Protein AF-A0A2V7KCP7-F1 (afdb_monomer_lite)

pLDDT: mean 96.6, std 1.78, range [89.94, 98.56]

Structure (mmCIF, N/CA/C/O backbone):
data_AF-A0A2V7KCP7-F1
#
_entry.id   AF-A0A2V7KCP7-F1
#
loop_
_atom_site.group_PDB
_atom_site.id
_atom_site.type_symbol
_atom_site.label_atom_id
_atom_site.label_alt_id
_atom_site.label_comp_id
_atom_site.label_asym_id
_atom_site.label_entity_id
_atom_site.label_seq_id
_atom_site.pdbx_PDB_ins_code
_atom_site.Cartn_x
_atom_site.Cartn_y
_atom_site.Cartn_z
_atom_site.occupancy
_atom_site.B_iso_or_equiv
_atom_site.auth_seq_id
_atom_site.auth_comp_id
_atom_site.auth_asym_id
_atom_site.auth_atom_id
_atom_site.pdbx_PDB_model_num
ATOM 1 N N . VAL A 1 1 ? 4.894 -1.420 -0.597 1.00 94.31 1 VAL A N 1
ATOM 2 C CA . VAL A 1 1 ? 5.176 -0.592 -1.799 1.00 94.31 1 VAL A CA 1
ATOM 3 C C . VAL A 1 1 ? 6.628 -0.679 -2.243 1.00 94.31 1 VAL A C 1
ATOM 5 O O . VAL A 1 1 ? 6.825 -1.144 -3.350 1.00 94.31 1 VAL A O 1
ATOM 8 N N . ARG A 1 2 ? 7.629 -0.294 -1.426 1.00 96.62 2 ARG A N 1
ATOM 9 C CA . ARG A 1 2 ? 9.059 -0.333 -1.817 1.00 96.62 2 ARG A CA 1
ATOM 10 C C . ARG A 1 2 ? 9.464 -1.640 -2.510 1.00 96.62 2 ARG A C 1
ATOM 12 O O . ARG A 1 2 ? 9.907 -1.593 -3.641 1.00 96.62 2 ARG A O 1
ATOM 19 N N . ALA A 1 3 ? 9.193 -2.780 -1.873 1.00 97.12 3 ALA A N 1
ATOM 20 C CA . ALA A 1 3 ? 9.524 -4.088 -2.439 1.00 97.12 3 ALA A CA 1
ATOM 21 C C . ALA A 1 3 ? 8.891 -4.325 -3.824 1.00 97.12 3 ALA A C 1
ATOM 23 O O . ALA A 1 3 ? 9.544 -4.840 -4.712 1.00 97.12 3 ALA A O 1
ATOM 24 N N . ALA A 1 4 ? 7.651 -3.880 -4.051 1.00 96.94 4 ALA A N 1
ATOM 25 C CA . ALA A 1 4 ? 7.020 -4.000 -5.365 1.00 96.94 4 ALA A CA 1
ATOM 26 C C . ALA A 1 4 ? 7.686 -3.102 -6.425 1.00 96.94 4 ALA A C 1
ATOM 28 O O . ALA A 1 4 ? 7.718 -3.468 -7.593 1.00 96.94 4 ALA A O 1
ATOM 29 N N . LEU A 1 5 ? 8.217 -1.934 -6.038 1.00 96.00 5 LEU A N 1
ATOM 30 C CA . LEU A 1 5 ? 9.003 -1.091 -6.947 1.00 96.00 5 LEU A CA 1
ATOM 31 C C . LEU A 1 5 ? 10.337 -1.754 -7.308 1.00 96.00 5 LEU A C 1
ATOM 33 O O . LEU A 1 5 ? 10.734 -1.674 -8.467 1.00 96.00 5 LEU A O 1
ATOM 37 N N . ASP A 1 6 ? 10.981 -2.410 -6.338 1.00 95.69 6 ASP A N 1
ATOM 38 C CA . ASP A 1 6 ? 12.223 -3.162 -6.550 1.00 95.69 6 ASP A CA 1
ATOM 39 C C . ASP A 1 6 ? 11.978 -4.309 -7.555 1.00 95.69 6 ASP A C 1
ATOM 41 O O . ASP A 1 6 ? 12.626 -4.360 -8.598 1.00 95.69 6 ASP A O 1
ATOM 45 N N . GLU A 1 7 ? 10.940 -5.126 -7.339 1.00 97.44 7 GLU A N 1
ATOM 46 C CA . GLU A 1 7 ? 10.555 -6.211 -8.261 1.00 97.44 7 GLU A CA 1
ATOM 47 C C . GLU A 1 7 ? 10.207 -5.704 -9.674 1.00 97.44 7 GLU A C 1
ATOM 49 O O . GLU A 1 7 ? 10.591 -6.304 -10.679 1.00 97.44 7 GLU A O 1
ATOM 54 N N . LEU A 1 8 ? 9.505 -4.568 -9.793 1.00 96.62 8 LEU A N 1
ATOM 55 C CA . LEU A 1 8 ? 9.214 -3.963 -11.101 1.00 96.62 8 LEU A CA 1
ATOM 56 C C . LEU A 1 8 ? 10.484 -3.495 -11.827 1.00 96.62 8 LEU A C 1
ATOM 58 O O . LEU A 1 8 ? 10.527 -3.538 -13.059 1.00 96.62 8 LEU A O 1
ATOM 62 N N . ALA A 1 9 ? 11.494 -3.029 -11.087 1.00 93.44 9 ALA A N 1
ATOM 63 C CA . ALA A 1 9 ? 12.769 -2.586 -11.643 1.00 93.44 9 ALA A CA 1
ATOM 64 C C . ALA A 1 9 ? 13.655 -3.758 -12.096 1.00 93.44 9 ALA A C 1
ATOM 66 O O . ALA A 1 9 ? 14.426 -3.596 -13.050 1.00 93.44 9 ALA A O 1
ATOM 67 N N . ASP A 1 10 ? 13.520 -4.914 -11.443 1.00 96.94 10 ASP A N 1
ATOM 68 C CA . ASP A 1 10 ? 14.156 -6.172 -11.840 1.00 96.94 10 ASP A CA 1
ATOM 69 C C . ASP A 1 10 ? 13.465 -6.783 -13.065 1.00 96.94 10 ASP A C 1
ATOM 71 O O . ASP A 1 10 ? 14.129 -7.259 -13.987 1.00 96.94 10 ASP A O 1
ATOM 75 N N . PHE A 1 11 ? 12.132 -6.693 -13.134 1.00 96.75 11 PHE A N 1
ATOM 76 C CA . PHE A 1 11 ? 11.358 -7.140 -14.294 1.00 96.75 11 PHE A CA 1
ATOM 77 C C . PHE A 1 11 ? 11.604 -6.278 -15.545 1.00 96.75 11 PHE A C 1
ATOM 79 O O . PHE A 1 11 ? 11.542 -6.774 -16.672 1.00 96.75 11 PHE A O 1
ATOM 86 N N . GLY A 1 12 ? 11.886 -4.980 -15.383 1.00 96.38 12 GLY A N 1
ATOM 87 C CA . GLY A 1 12 ? 12.173 -4.104 -16.514 1.00 96.38 12 GLY A CA 1
ATOM 88 C C . GLY A 1 12 ? 12.391 -2.631 -16.168 1.00 96.38 12 GLY A C 1
ATOM 89 O O . GLY A 1 12 ? 12.688 -2.233 -15.047 1.00 96.38 12 GLY A O 1
ATOM 90 N N . ARG A 1 13 ? 12.277 -1.773 -17.187 1.00 96.81 13 ARG A N 1
ATOM 91 C CA . ARG A 1 13 ? 12.481 -0.316 -17.083 1.00 96.81 13 ARG A CA 1
ATOM 92 C C . ARG A 1 13 ? 11.206 0.415 -17.514 1.00 96.81 13 ARG A C 1
ATOM 94 O O . ARG A 1 13 ? 11.159 0.953 -18.623 1.00 96.81 13 ARG A O 1
ATOM 101 N N . PRO A 1 14 ? 10.140 0.402 -16.695 1.00 97.00 14 PRO A N 1
ATOM 102 C CA . PRO A 1 14 ? 8.922 1.126 -17.027 1.00 97.00 14 PRO A CA 1
ATOM 103 C C . PRO A 1 14 ? 9.217 2.623 -17.170 1.00 97.00 14 PRO A C 1
ATOM 105 O O . PRO A 1 14 ? 9.967 3.204 -16.390 1.00 97.00 14 PRO A O 1
ATOM 108 N N . LYS A 1 15 ? 8.585 3.275 -18.152 1.00 97.75 15 LYS A N 1
ATOM 109 C CA . LYS A 1 15 ? 8.716 4.730 -18.358 1.00 97.75 15 LYS A CA 1
ATOM 110 C C . LYS A 1 15 ? 8.181 5.537 -17.166 1.00 97.75 15 LYS A C 1
ATOM 112 O O . LYS A 1 15 ? 8.620 6.660 -16.938 1.00 97.75 15 LYS A O 1
ATOM 117 N N . ARG A 1 16 ? 7.201 4.985 -16.443 1.00 96.75 16 ARG A N 1
ATOM 118 C CA . ARG A 1 16 ? 6.595 5.556 -15.235 1.00 96.75 16 ARG A CA 1
ATOM 119 C C . ARG A 1 16 ? 5.929 4.445 -14.427 1.00 96.75 16 ARG A C 1
ATOM 121 O O . ARG A 1 16 ? 5.332 3.550 -15.019 1.00 96.75 16 ARG A O 1
ATOM 128 N N . ILE A 1 17 ? 5.975 4.554 -13.104 1.00 96.69 17 ILE A N 1
ATOM 129 C CA . ILE A 1 17 ? 5.166 3.758 -12.175 1.00 96.69 17 ILE A CA 1
ATOM 130 C C . ILE A 1 17 ? 4.240 4.731 -11.447 1.00 96.69 17 ILE A C 1
ATOM 132 O O . ILE A 1 17 ? 4.688 5.814 -11.072 1.00 96.69 17 ILE A O 1
ATOM 136 N N . SER A 1 18 ? 2.969 4.365 -11.277 1.00 97.44 18 SER A N 1
ATOM 137 C CA . SER A 1 18 ? 2.026 5.133 -10.464 1.00 97.44 18 SER A CA 1
ATOM 138 C C . SER A 1 18 ? 1.421 4.262 -9.372 1.00 97.44 18 SER A C 1
ATOM 140 O O . SER A 1 18 ? 1.064 3.112 -9.625 1.00 97.44 18 SER A O 1
ATOM 142 N N . LEU A 1 19 ? 1.303 4.812 -8.167 1.00 98.12 19 LEU A N 1
ATOM 143 C CA . LEU A 1 19 ? 0.716 4.148 -7.010 1.00 98.12 19 LEU A CA 1
ATOM 144 C C . LEU A 1 19 ? -0.708 4.661 -6.778 1.00 98.12 19 LEU A C 1
ATOM 146 O O . LEU A 1 19 ? -0.908 5.834 -6.465 1.00 98.12 19 LEU A O 1
ATOM 150 N N . CYS A 1 20 ? -1.684 3.760 -6.880 1.00 98.31 20 CYS A N 1
ATOM 151 C CA . CYS A 1 20 ? -3.074 4.014 -6.508 1.00 98.31 20 CYS A CA 1
ATOM 152 C C . CYS A 1 20 ? -3.399 3.249 -5.227 1.00 98.31 20 CYS A C 1
ATOM 154 O O . CYS A 1 20 ? -3.100 2.058 -5.133 1.00 98.31 20 CYS A O 1
ATOM 156 N N . VAL A 1 21 ? -4.015 3.917 -4.256 1.00 98.06 21 VAL A N 1
ATOM 157 C CA . VAL A 1 21 ? -4.457 3.294 -3.002 1.00 98.06 21 VAL A CA 1
ATOM 158 C C . VAL A 1 21 ? -5.901 3.672 -2.701 1.00 98.06 21 VAL A C 1
ATOM 160 O O . VAL A 1 21 ? -6.313 4.808 -2.943 1.00 98.06 21 VAL A O 1
ATOM 163 N N . LEU A 1 22 ? -6.667 2.742 -2.128 1.00 98.12 22 LEU A N 1
ATOM 164 C CA . LEU A 1 22 ? -8.016 3.052 -1.653 1.00 98.12 22 LEU A CA 1
ATOM 165 C C . LEU A 1 22 ? -7.964 3.951 -0.412 1.0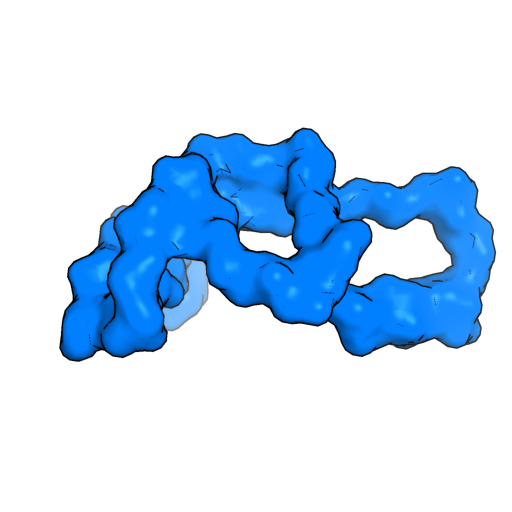0 98.12 22 LEU A C 1
ATOM 167 O O . LEU A 1 22 ? -8.682 4.946 -0.340 1.00 98.12 22 LEU A O 1
ATOM 171 N N . VAL A 1 23 ? -7.074 3.635 0.534 1.00 98.00 23 VAL A N 1
ATOM 172 C CA . VAL A 1 23 ? -6.907 4.384 1.783 1.00 98.00 23 VAL A CA 1
ATOM 173 C C . VAL A 1 23 ? -5.446 4.768 1.998 1.00 98.00 23 VAL A C 1
ATOM 175 O O . VAL A 1 23 ? -4.555 3.926 1.902 1.00 98.00 23 VAL A O 1
ATOM 178 N N . ASP A 1 24 ? -5.203 6.034 2.333 1.00 97.69 24 ASP A N 1
ATOM 179 C CA . ASP A 1 24 ? -3.924 6.515 2.862 1.00 97.69 24 ASP A CA 1
ATOM 180 C C . ASP A 1 24 ? -4.052 6.796 4.366 1.00 97.69 24 ASP A C 1
ATOM 182 O O . ASP A 1 24 ? -4.706 7.763 4.763 1.00 97.69 24 ASP A O 1
ATOM 186 N N . ARG A 1 25 ? -3.424 5.953 5.197 1.00 96.75 25 ARG A N 1
ATOM 187 C CA . ARG A 1 25 ? -3.411 6.084 6.668 1.00 96.75 25 ARG A CA 1
ATOM 188 C C . ARG A 1 25 ? -2.296 6.987 7.219 1.00 96.75 25 ARG A C 1
ATOM 190 O O . ARG A 1 25 ? -2.207 7.196 8.426 1.00 96.75 25 ARG A O 1
ATOM 197 N N . GLY A 1 26 ? -1.404 7.493 6.364 1.00 94.00 26 GLY A N 1
ATOM 198 C CA . GLY A 1 26 ? -0.190 8.183 6.806 1.00 94.00 26 GLY A CA 1
ATOM 199 C C . GLY A 1 26 ? 0.836 7.242 7.459 1.00 94.00 26 GLY A C 1
ATOM 200 O O . GLY A 1 26 ? 0.949 6.080 7.077 1.00 94.00 26 GLY A O 1
ATOM 201 N N . GLY A 1 27 ? 1.631 7.760 8.407 1.00 93.38 27 GLY A N 1
ATOM 202 C CA . GLY A 1 27 ? 2.643 6.969 9.133 1.00 93.38 27 GLY A CA 1
ATOM 203 C C . GLY A 1 27 ? 3.796 6.462 8.257 1.00 93.38 27 GLY A C 1
ATOM 204 O O . GLY A 1 27 ? 4.267 5.346 8.434 1.00 93.38 27 GLY A O 1
ATOM 205 N N . ARG A 1 28 ? 4.211 7.248 7.258 1.00 93.88 28 ARG A N 1
ATOM 206 C CA . ARG A 1 28 ? 5.228 6.845 6.276 1.00 93.88 28 ARG A CA 1
ATOM 207 C C . ARG A 1 28 ? 6.615 6.767 6.919 1.00 93.88 28 ARG A C 1
ATOM 209 O O . ARG A 1 28 ? 7.070 7.739 7.509 1.00 93.88 28 ARG A O 1
ATOM 216 N N . GLU A 1 29 ? 7.309 5.656 6.701 1.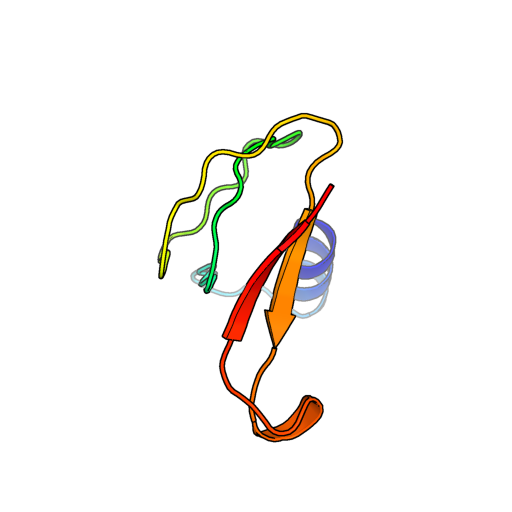00 96.25 29 GLU A N 1
ATOM 217 C CA . GLU A 1 29 ? 8.710 5.455 7.121 1.00 96.25 29 GLU A CA 1
ATOM 218 C C . GLU A 1 29 ? 9.714 5.659 5.973 1.00 96.25 29 GLU A C 1
ATOM 220 O O . GLU A 1 29 ? 10.924 5.685 6.172 1.00 96.25 29 GLU A O 1
ATOM 225 N N . LEU A 1 30 ? 9.206 5.815 4.750 1.00 96.94 30 LEU A N 1
ATOM 226 C CA . LEU A 1 30 ? 9.975 6.065 3.534 1.00 96.94 30 LEU A CA 1
ATOM 227 C C . LEU A 1 30 ? 9.347 7.233 2.765 1.00 96.94 30 LEU A C 1
ATOM 229 O O . LEU A 1 30 ? 8.136 7.449 2.885 1.00 96.94 30 LEU A O 1
ATOM 233 N N . PRO A 1 31 ? 10.114 7.949 1.921 1.00 96.12 31 PRO A N 1
ATOM 234 C CA . PRO A 1 31 ? 9.612 9.048 1.094 1.00 96.12 31 PRO A CA 1
ATOM 235 C C . PRO A 1 31 ? 8.804 8.529 -0.113 1.00 96.12 31 PRO A C 1
ATOM 237 O O . PRO A 1 31 ? 9.117 8.808 -1.265 1.00 96.12 31 PRO A O 1
ATOM 240 N N . ILE A 1 32 ? 7.774 7.724 0.149 1.00 96.12 32 ILE A N 1
ATOM 241 C CA . ILE A 1 32 ? 6.883 7.131 -0.849 1.00 96.12 32 ILE A CA 1
ATOM 242 C C . ILE A 1 32 ? 5.478 7.655 -0.591 1.00 96.12 32 ILE A C 1
ATOM 244 O O . ILE A 1 32 ? 4.950 7.459 0.503 1.00 96.12 32 ILE A O 1
ATOM 248 N N . GLN A 1 33 ? 4.852 8.248 -1.604 1.00 96.06 33 GLN A N 1
ATOM 249 C CA . GLN A 1 33 ? 3.464 8.708 -1.579 1.00 96.06 33 GLN A CA 1
ATOM 250 C C . GLN A 1 33 ? 2.673 8.099 -2.739 1.00 96.06 33 GLN A C 1
ATOM 252 O O . GLN A 1 33 ? 3.258 7.716 -3.750 1.00 96.06 33 GLN A O 1
ATOM 257 N N . ALA A 1 34 ? 1.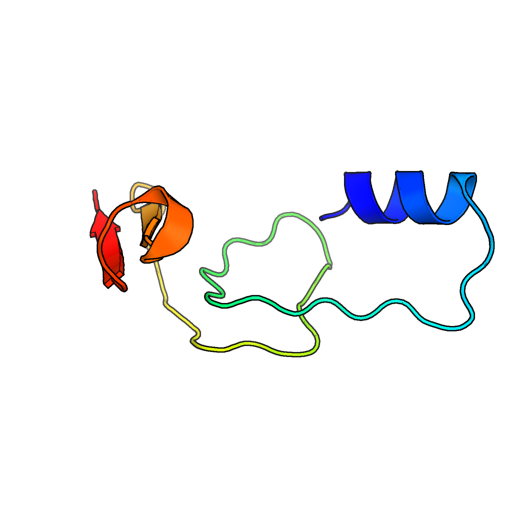355 7.984 -2.578 1.00 97.88 34 ALA A N 1
ATOM 258 C CA . ALA A 1 34 ? 0.476 7.571 -3.665 1.00 97.88 34 ALA A CA 1
ATOM 259 C C . ALA A 1 34 ? 0.206 8.745 -4.613 1.00 97.88 34 ALA A C 1
ATOM 261 O O . ALA A 1 34 ? 0.089 9.885 -4.167 1.00 97.88 34 ALA A O 1
ATOM 262 N N . ASP A 1 35 ? 0.089 8.455 -5.906 1.00 98.19 35 ASP A N 1
ATOM 263 C CA . ASP A 1 35 ? -0.325 9.434 -6.915 1.00 98.19 35 ASP A CA 1
ATOM 264 C C . ASP A 1 35 ? -1.843 9.638 -6.891 1.00 98.19 35 ASP A C 1
ATOM 266 O O . ASP A 1 35 ? -2.338 10.727 -7.174 1.00 98.19 35 ASP A O 1
ATOM 270 N N . ILE A 1 36 ? -2.584 8.574 -6.560 1.00 98.56 36 ILE A N 1
ATOM 271 C CA . ILE A 1 36 ? -4.044 8.567 -6.470 1.00 98.56 36 ILE A CA 1
ATOM 272 C C . ILE A 1 36 ? -4.443 7.946 -5.134 1.00 98.56 36 ILE A C 1
ATOM 274 O O . ILE A 1 36 ? -4.026 6.835 -4.796 1.00 98.56 36 ILE A O 1
ATOM 278 N N . VAL A 1 37 ? -5.272 8.670 -4.386 1.00 98.44 37 VAL A N 1
ATOM 279 C CA . VAL A 1 37 ? -5.779 8.267 -3.072 1.00 98.44 37 VAL A CA 1
ATOM 280 C C . VAL A 1 37 ? -7.300 8.321 -3.103 1.00 98.44 37 VAL A C 1
ATOM 282 O O . VAL A 1 37 ? -7.862 9.367 -3.418 1.00 98.44 37 VAL A O 1
ATOM 285 N N . GLY A 1 38 ? -7.966 7.220 -2.751 1.00 98.25 38 GLY A N 1
ATOM 286 C CA . GLY A 1 38 ? -9.420 7.207 -2.571 1.00 98.25 38 GLY A CA 1
ATOM 287 C C . GLY A 1 38 ? -9.844 8.040 -1.359 1.00 98.25 38 GLY A C 1
ATOM 288 O O . GLY A 1 38 ? -10.627 8.980 -1.482 1.00 98.25 38 GLY A O 1
ATOM 289 N N . LYS A 1 39 ? -9.2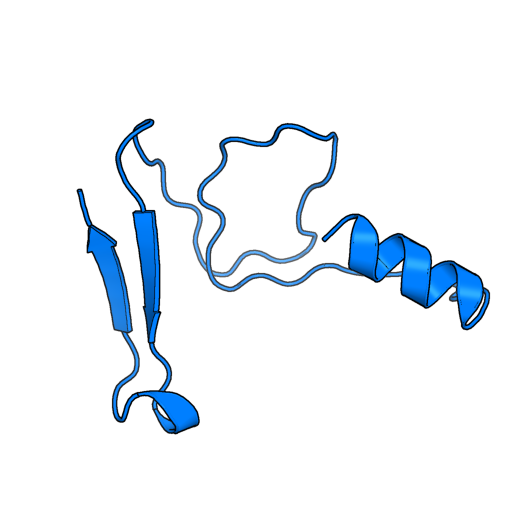88 7.731 -0.181 1.00 97.31 39 LYS A N 1
ATOM 290 C CA . LYS A 1 39 ? -9.536 8.471 1.062 1.00 97.31 39 LYS A CA 1
ATOM 291 C C . LYS A 1 39 ? -8.298 8.549 1.951 1.00 97.31 39 LYS A C 1
ATOM 293 O O . LYS A 1 39 ? -7.668 7.538 2.241 1.00 97.31 39 LYS A O 1
ATOM 298 N N . SER A 1 40 ? -7.989 9.739 2.454 1.00 96.81 40 SER A N 1
ATOM 299 C CA . SER A 1 40 ? -6.985 9.914 3.508 1.00 96.81 40 SER A CA 1
ATOM 300 C C . SER A 1 40 ? -7.638 9.829 4.886 1.00 96.81 40 SER A C 1
ATOM 302 O O . SER A 1 40 ? -8.656 10.478 5.137 1.00 96.81 40 SER A O 1
ATOM 304 N N . VAL A 1 41 ? -7.048 9.052 5.790 1.00 95.50 41 VAL A N 1
ATOM 305 C CA . VAL A 1 41 ? -7.537 8.842 7.158 1.00 95.50 41 VAL A CA 1
ATOM 306 C C . VAL A 1 41 ? -6.369 9.027 8.120 1.00 95.50 41 VAL A C 1
ATOM 308 O O . VAL A 1 41 ? -5.301 8.465 7.914 1.00 95.50 41 VAL A O 1
ATOM 311 N N . LYS A 1 42 ? -6.547 9.827 9.174 1.00 93.25 42 LYS A N 1
ATOM 312 C CA . LYS A 1 42 ? -5.548 9.920 10.246 1.00 93.25 42 LYS A CA 1
ATOM 313 C C . LYS A 1 42 ? -5.802 8.799 11.243 1.00 93.25 42 LYS A C 1
ATOM 315 O O . LYS A 1 42 ? -6.918 8.689 11.737 1.00 93.25 42 LYS A O 1
ATOM 320 N N . THR A 1 43 ? -4.771 8.026 11.545 1.00 94.88 43 THR A N 1
ATOM 321 C CA . THR A 1 43 ? -4.817 6.936 12.525 1.00 94.88 43 THR A CA 1
ATOM 322 C C . THR A 1 43 ? -3.756 7.139 13.596 1.00 94.88 43 THR A C 1
ATOM 324 O O . THR A 1 43 ? -2.660 7.624 13.301 1.00 94.88 43 THR A O 1
ATOM 327 N N . GLY A 1 44 ? -4.069 6.753 14.828 1.00 93.44 44 GLY A N 1
ATOM 328 C CA . GLY A 1 44 ? -3.102 6.647 15.914 1.00 93.44 44 GLY A CA 1
ATOM 329 C C . GLY A 1 44 ? -2.097 5.498 15.714 1.00 93.44 44 GLY A C 1
ATOM 330 O O . GLY A 1 44 ? -2.253 4.691 14.794 1.00 93.44 44 GLY A O 1
ATOM 331 N N . PRO A 1 45 ? -1.063 5.410 16.574 1.00 89.94 45 PRO A N 1
ATOM 332 C CA . PRO A 1 45 ? -0.040 4.361 16.506 1.00 89.94 45 PRO A CA 1
ATOM 333 C C . PRO A 1 45 ? -0.611 2.942 16.611 1.00 89.94 45 PRO A C 1
ATOM 335 O O . PRO A 1 45 ? -0.172 2.061 15.879 1.00 89.94 45 PRO A O 1
ATOM 338 N N . ASP A 1 46 ? -1.621 2.759 17.463 1.00 93.56 46 ASP A N 1
ATOM 339 C CA . ASP A 1 46 ? -2.253 1.459 17.727 1.00 93.56 46 ASP A CA 1
ATOM 340 C C . ASP A 1 46 ? -3.485 1.204 16.843 1.00 93.56 46 ASP A C 1
ATOM 342 O O . ASP A 1 46 ? -4.123 0.167 16.940 1.00 93.56 46 ASP A O 1
ATOM 346 N N . GLU A 1 47 ? -3.843 2.145 15.964 1.00 95.81 47 GLU A N 1
ATOM 347 C CA . GLU A 1 47 ? -4.999 1.989 15.083 1.00 95.81 47 GLU A CA 1
ATOM 348 C C . GLU A 1 47 ? -4.590 1.366 13.746 1.00 95.81 47 GLU A C 1
ATOM 350 O O . GLU A 1 47 ? -3.606 1.782 13.120 1.00 95.81 47 GLU A O 1
ATOM 355 N N . ARG A 1 48 ? -5.395 0.421 13.255 1.00 95.81 48 ARG A N 1
ATOM 356 C CA . ARG A 1 48 ? -5.259 -0.215 11.938 1.00 95.81 48 ARG A CA 1
ATOM 357 C C . ARG A 1 48 ? -6.450 0.101 11.036 1.00 95.81 48 ARG A C 1
ATOM 359 O O . ARG A 1 48 ? -7.538 0.406 11.517 1.00 95.81 48 ARG A O 1
ATOM 366 N N . VAL A 1 49 ? -6.226 0.033 9.726 1.00 97.38 49 VAL A N 1
ATOM 367 C CA . VAL A 1 49 ? -7.278 0.181 8.712 1.00 97.38 49 VAL A CA 1
ATOM 368 C C . VAL A 1 49 ? -7.510 -1.171 8.061 1.00 97.38 49 VAL A C 1
ATOM 370 O O . VAL A 1 49 ? -6.590 -1.699 7.435 1.00 97.38 49 VAL A O 1
ATOM 373 N N . ASP A 1 50 ? -8.735 -1.673 8.159 1.00 97.69 50 ASP A N 1
ATOM 374 C CA . ASP A 1 50 ? -9.172 -2.885 7.475 1.00 97.69 50 ASP A CA 1
ATOM 375 C C . ASP A 1 50 ? -10.013 -2.484 6.266 1.00 97.69 50 ASP A C 1
ATOM 377 O O . ASP A 1 50 ? -11.021 -1.790 6.397 1.00 97.69 50 ASP A O 1
ATOM 381 N N . VAL A 1 51 ? -9.579 -2.907 5.082 1.00 97.88 51 VAL A N 1
ATOM 382 C CA . VAL A 1 51 ? -10.312 -2.724 3.828 1.00 97.88 51 VAL A CA 1
ATOM 383 C C . VAL A 1 51 ? -10.906 -4.068 3.445 1.00 97.88 51 VAL A C 1
ATOM 385 O O . VAL A 1 51 ? -10.164 -5.039 3.331 1.00 97.88 51 VAL A O 1
ATOM 388 N N . GLN A 1 52 ? -12.217 -4.094 3.253 1.00 98.38 52 GLN A N 1
ATOM 389 C CA . GLN A 1 52 ? -12.989 -5.262 2.856 1.00 98.38 52 GLN A CA 1
ATOM 390 C C . GLN A 1 52 ? -13.629 -4.980 1.501 1.00 98.38 52 GLN A C 1
ATOM 392 O O . GLN A 1 52 ? -14.144 -3.876 1.283 1.00 98.38 52 GLN A O 1
ATOM 397 N N . VAL A 1 53 ? -13.554 -5.957 0.604 1.00 98.00 53 VAL A N 1
ATOM 398 C CA . VAL A 1 53 ? -14.118 -5.880 -0.749 1.00 98.00 53 VAL A CA 1
ATOM 399 C C . VAL A 1 53 ? -15.046 -7.059 -0.993 1.00 98.00 53 VAL A C 1
ATOM 401 O O . VAL A 1 53 ? -14.772 -8.171 -0.537 1.00 98.00 53 VAL A O 1
ATOM 404 N N . GLU A 1 54 ? -16.136 -6.837 -1.722 1.00 98.00 54 GLU A N 1
ATOM 405 C CA . GLU A 1 54 ? -17.161 -7.853 -1.989 1.00 98.00 54 GLU A CA 1
ATOM 406 C C . GLU A 1 54 ? -16.573 -9.190 -2.479 1.00 98.00 54 GLU A C 1
ATOM 408 O O . GLU A 1 54 ? -16.961 -10.252 -1.994 1.00 98.00 54 GLU A O 1
ATOM 413 N N . GLU A 1 55 ? -15.588 -9.165 -3.381 1.00 98.19 55 GLU A N 1
ATOM 414 C CA . GLU A 1 55 ? -15.032 -10.368 -4.013 1.00 98.19 55 GLU A CA 1
ATOM 415 C C . GLU A 1 55 ? -14.243 -11.276 -3.061 1.00 98.19 55 GLU A C 1
ATOM 417 O O . GLU A 1 55 ? -14.085 -12.466 -3.346 1.00 98.19 55 GLU A O 1
ATOM 422 N N . LEU A 1 56 ? -13.721 -10.725 -1.963 1.00 97.88 56 LEU A N 1
ATOM 423 C CA . LEU A 1 56 ? -12.898 -11.455 -0.993 1.00 97.88 56 LEU A CA 1
ATOM 424 C C . LEU A 1 56 ? -13.608 -11.630 0.354 1.00 97.88 56 LEU A C 1
ATOM 426 O O . LEU A 1 56 ? -13.434 -12.662 1.001 1.00 97.88 56 LEU A O 1
ATOM 430 N N . ASP A 1 57 ? -14.422 -10.651 0.748 1.00 98.00 57 ASP A N 1
ATOM 431 C CA . ASP A 1 57 ? -14.980 -10.515 2.095 1.00 98.00 57 ASP A CA 1
ATOM 432 C C . ASP A 1 57 ? -16.522 -10.527 2.125 1.00 98.00 57 ASP A C 1
ATOM 434 O O . ASP A 1 57 ? -17.113 -10.606 3.205 1.00 98.00 57 ASP A O 1
ATOM 438 N N . GLY A 1 58 ? -17.192 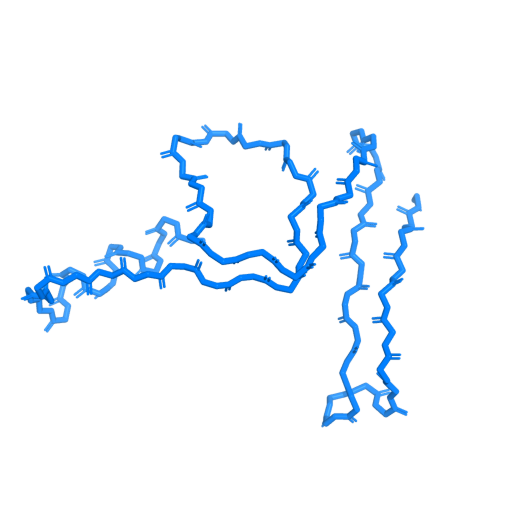-10.460 0.965 1.00 98.19 58 GLY A N 1
ATOM 439 C CA . GLY A 1 58 ? -18.660 -10.451 0.847 1.00 98.19 58 GLY A CA 1
ATOM 440 C C . GLY A 1 58 ? -19.333 -9.145 1.285 1.00 98.19 58 GLY A C 1
ATOM 441 O O . GLY A 1 58 ? -20.519 -9.154 1.621 1.00 98.19 58 GLY A O 1
ATOM 442 N N . ARG A 1 59 ? -18.559 -8.054 1.379 1.00 98.06 59 ARG A N 1
ATOM 443 C CA . ARG A 1 59 ? -19.044 -6.680 1.571 1.00 98.06 59 ARG A CA 1
ATOM 444 C C . ARG A 1 59 ? -17.972 -5.646 1.230 1.00 98.06 59 ARG A C 1
ATOM 446 O O . ARG A 1 59 ? -16.796 -5.864 1.511 1.00 98.06 59 ARG A O 1
ATOM 453 N N . ASP A 1 60 ? -18.405 -4.475 0.770 1.00 98.31 60 ASP A N 1
ATOM 454 C CA . ASP A 1 60 ? -17.544 -3.298 0.615 1.00 98.31 60 ASP A CA 1
ATOM 455 C C . ASP A 1 60 ? -17.553 -2.435 1.883 1.00 98.31 60 ASP A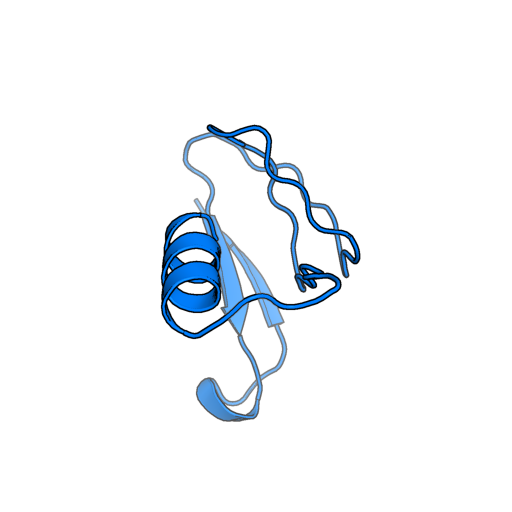 C 1
ATOM 457 O O . ASP A 1 60 ? -18.548 -1.775 2.206 1.00 98.31 60 ASP A O 1
ATOM 461 N N . GLN A 1 61 ? -16.436 -2.411 2.613 1.00 97.75 61 GLN A N 1
ATOM 462 C CA . GLN A 1 61 ? -16.323 -1.637 3.851 1.00 97.75 61 GLN A CA 1
ATOM 463 C C . GLN A 1 61 ? -14.876 -1.236 4.164 1.00 97.75 61 GLN A C 1
ATOM 465 O O . GLN A 1 61 ? -13.919 -1.924 3.823 1.00 97.75 61 GLN A O 1
ATOM 470 N N . VAL A 1 62 ? -14.712 -0.100 4.846 1.00 97.75 62 VAL A N 1
ATOM 471 C CA . VAL A 1 62 ? -13.427 0.338 5.402 1.00 97.75 62 VAL A CA 1
ATOM 472 C C . VAL A 1 62 ? -13.614 0.652 6.881 1.00 97.75 62 VAL A C 1
ATOM 474 O O . VAL A 1 62 ? -14.332 1.594 7.220 1.00 97.75 62 VAL A O 1
ATOM 477 N N . ASP A 1 63 ? -12.934 -0.103 7.740 1.00 97.44 63 ASP A N 1
ATOM 478 C CA . ASP A 1 63 ? -12.995 0.027 9.196 1.00 97.44 63 ASP A CA 1
ATOM 479 C C . ASP A 1 63 ? -11.681 0.578 9.764 1.00 97.44 63 ASP A C 1
ATOM 481 O O . ASP A 1 63 ? -10.592 0.248 9.293 1.00 97.44 63 ASP A O 1
ATOM 485 N N . VAL A 1 64 ? -11.779 1.407 10.807 1.00 96.75 64 VAL A N 1
ATOM 486 C CA . VAL A 1 64 ? -10.632 1.816 11.634 1.00 96.75 64 VAL A CA 1
ATOM 487 C C . VAL A 1 64 ? -10.781 1.141 12.990 1.00 96.75 64 VAL A C 1
ATOM 489 O O . VAL A 1 64 ? -11.758 1.385 13.697 1.00 96.75 64 VAL A O 1
ATOM 492 N N . ILE A 1 65 ? -9.830 0.277 13.334 1.00 96.31 65 ILE A N 1
ATOM 493 C CA . ILE A 1 65 ? -9.883 -0.600 14.510 1.00 96.31 65 ILE A CA 1
ATOM 494 C C . ILE A 1 65 ? -8.702 -0.268 15.428 1.00 96.31 65 ILE A C 1
ATOM 496 O O . ILE A 1 65 ? -7.644 0.122 14.935 1.00 96.31 65 ILE A O 1
ATOM 500 N N . ARG A 1 66 ? -8.888 -0.406 16.743 1.00 91.31 66 ARG A N 1
ATOM 501 C CA . ARG A 1 66 ? -7.826 -0.328 17.760 1.00 91.31 66 ARG A CA 1
ATOM 502 C C . ARG A 1 66 ? -7.323 -1.709 18.148 1.00 91.31 66 ARG A C 1
ATOM 504 O O . ARG A 1 66 ? -8.158 -2.640 18.151 1.00 91.31 66 ARG A O 1
#

Radius of gyration: 14.37 Å; chains: 1; bounding box: 33×21×36 Å

Secondary structure (DSSP, 8-state):
-HHHHHHHHHH---S----EEEEE----SSS---SEEEEE----TT-EEEEE-HHHHSS-EEEEE-

Foldseek 3Di:
DVVVVVVVVVVHDDPDDAAADAEAQDPDPDPDDHPHYNYYDDDDPPKDWDADDCVPHVDGDIDIDD

Sequence (66 aa):
VRAALDELADFGRPKRISLCVLVDRGGRELPIQADIVGKSVKTGPDERVDVQVEELDGRDQVDVIR